Protein AF-A0AAW8CXZ6-F1 (afdb_monomer_lite)

Organism: NCBI:txid436515

Secondary structure (DSSP, 8-state):
---EEEPPPEEETTEEEEEEEEEETTEEEEEEEEEEEETTSSS-EEEEEEEEEPSS-BSSHHHHHHHHHHHHHHHHHTT-S---

Radius of gyration: 13.54 Å; chains: 1; bounding box: 32×29×33 Å

pLDDT: mean 83.76, std 12.69, range [43.47, 96.06]

Sequence (84 aa):
MTEVEIGPCFRWGDHCVVVTAARRGDGWWAWAEFMQDTEHSERPTLVPVYRHKVPDTFSTMLAAFEAAREYALRTVTAGMVAVH

Foldseek 3Di:
DKDKDKDDWDDDPQWTWIKMWIDDPQWIWIKIWTWGFDPPDPDTDTDTDDMDTQPDTHNDPVVRRVSNVVVVVCCVVVVVPPPD

Structure (mmCIF, N/CA/C/O backbone):
data_AF-A0AAW8CXZ6-F1
#
_entry.id   AF-A0AAW8CXZ6-F1
#
loop_
_atom_site.group_PDB
_atom_site.id
_atom_site.type_symbol
_atom_site.label_atom_id
_atom_site.label_alt_id
_atom_site.label_comp_id
_atom_site.label_asym_id
_atom_site.label_entity_id
_atom_site.label_seq_id
_atom_site.pdbx_PDB_ins_code
_atom_site.Cartn_x
_atom_site.Cartn_y
_atom_site.Cartn_z
_atom_site.occupancy
_atom_site.B_iso_or_equiv
_atom_site.auth_seq_id
_atom_site.auth_comp_id
_atom_site.auth_asym_id
_atom_site.auth_atom_id
_atom_site.pdbx_PDB_model_num
ATOM 1 N N . MET A 1 1 ? -13.422 15.700 9.809 1.00 56.88 1 MET A N 1
ATOM 2 C CA . MET A 1 1 ? -12.025 15.993 9.428 1.00 56.88 1 MET A CA 1
ATOM 3 C C . MET A 1 1 ? -11.308 14.659 9.319 1.00 56.88 1 MET A C 1
ATOM 5 O O . MET A 1 1 ? -11.469 13.854 10.226 1.00 56.88 1 MET A O 1
ATOM 9 N N . THR A 1 2 ? -10.649 14.379 8.198 1.00 74.44 2 THR A N 1
ATOM 10 C CA . THR A 1 2 ? -9.931 13.112 7.975 1.00 74.44 2 THR A CA 1
ATOM 11 C C . THR A 1 2 ? -8.469 13.347 8.326 1.00 74.44 2 THR A C 1
ATOM 13 O O . THR A 1 2 ? -7.844 14.207 7.715 1.00 74.44 2 THR A O 1
ATOM 16 N N . GLU A 1 3 ? -7.949 12.623 9.310 1.00 87.19 3 GLU A N 1
ATOM 17 C CA . GLU A 1 3 ? -6.520 12.621 9.636 1.00 87.19 3 GLU A CA 1
ATOM 18 C C . GLU A 1 3 ? -5.802 11.704 8.645 1.00 87.19 3 GLU A C 1
ATOM 20 O O . GLU A 1 3 ? -6.280 10.598 8.377 1.00 87.19 3 GLU A O 1
ATOM 25 N N . VAL A 1 4 ? -4.713 12.183 8.048 1.00 85.94 4 VAL A N 1
ATOM 26 C CA . VAL A 1 4 ? -3.922 11.438 7.064 1.00 85.94 4 VAL A CA 1
ATOM 27 C C . VAL A 1 4 ? -2.469 11.518 7.479 1.00 85.94 4 VAL A C 1
ATOM 29 O O . VAL A 1 4 ? -1.928 12.609 7.622 1.00 85.94 4 VAL A O 1
ATOM 32 N N . GLU A 1 5 ? -1.855 10.356 7.621 1.00 88.44 5 GLU A N 1
ATOM 33 C CA . GLU A 1 5 ? -0.481 10.192 8.060 1.00 88.44 5 GLU A CA 1
ATOM 34 C C . GLU A 1 5 ? 0.299 9.474 6.964 1.00 88.44 5 GLU A C 1
ATOM 36 O O . GLU A 1 5 ? -0.111 8.423 6.455 1.00 88.44 5 GLU A O 1
ATOM 41 N N . ILE A 1 6 ? 1.415 10.075 6.563 1.00 86.00 6 ILE A N 1
ATOM 42 C CA . ILE A 1 6 ? 2.270 9.575 5.487 1.00 86.00 6 ILE A CA 1
ATOM 43 C C . ILE A 1 6 ? 3.482 8.917 6.136 1.00 86.00 6 ILE A C 1
ATOM 45 O O . ILE A 1 6 ? 4.272 9.567 6.818 1.00 86.00 6 ILE A O 1
ATOM 49 N N . GLY A 1 7 ? 3.609 7.610 5.935 1.00 80.38 7 GLY A N 1
ATOM 50 C CA . GLY A 1 7 ? 4.741 6.837 6.413 1.00 80.38 7 GLY A CA 1
ATOM 51 C C . GLY A 1 7 ? 5.995 7.055 5.560 1.00 80.38 7 GLY A C 1
ATOM 52 O O . GLY A 1 7 ? 5.940 7.667 4.490 1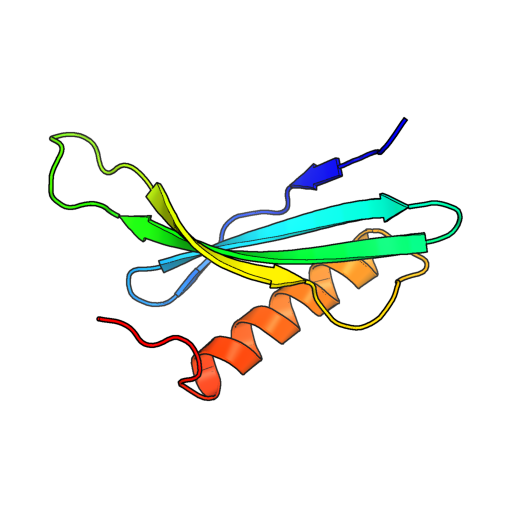.00 80.38 7 GLY A O 1
ATOM 53 N N . PRO A 1 8 ? 7.148 6.540 6.013 1.00 76.81 8 PRO A N 1
ATOM 54 C CA . PRO A 1 8 ? 8.405 6.681 5.290 1.00 76.81 8 PRO A CA 1
ATOM 55 C C . PRO A 1 8 ? 8.344 5.999 3.918 1.00 76.81 8 PRO A C 1
ATOM 57 O O . PRO A 1 8 ? 7.795 4.903 3.784 1.00 76.81 8 PRO A O 1
ATOM 60 N N . CYS A 1 9 ? 8.969 6.623 2.915 1.00 81.94 9 CYS A N 1
ATOM 61 C CA . CYS A 1 9 ? 9.259 5.939 1.659 1.00 81.94 9 CYS A CA 1
ATOM 62 C C . CYS A 1 9 ? 10.342 4.880 1.882 1.00 81.94 9 CYS A C 1
ATOM 64 O O . CYS A 1 9 ? 11.369 5.155 2.507 1.00 81.94 9 CYS A O 1
ATOM 66 N N . PHE A 1 10 ? 10.152 3.693 1.311 1.00 85.62 10 PHE A N 1
ATOM 67 C CA . PHE A 1 10 ? 11.213 2.699 1.168 1.00 85.62 10 PHE A CA 1
ATOM 68 C C . PHE A 1 10 ? 11.425 2.337 -0.304 1.00 85.62 10 PHE A C 1
ATOM 70 O O . PHE A 1 10 ? 10.489 2.346 -1.102 1.00 85.62 10 PHE A O 1
ATOM 77 N N . ARG A 1 11 ? 12.675 2.041 -0.680 1.00 84.75 11 ARG A N 1
ATOM 78 C CA . ARG A 1 11 ? 13.039 1.715 -2.067 1.00 84.75 11 ARG A CA 1
ATOM 79 C C . ARG A 1 11 ? 12.858 0.227 -2.353 1.00 84.75 11 ARG A C 1
ATOM 81 O O . ARG A 1 11 ? 13.237 -0.613 -1.537 1.00 84.75 11 ARG A O 1
ATOM 88 N N . TRP A 1 12 ? 12.327 -0.079 -3.533 1.00 78.25 12 TRP A N 1
ATOM 89 C CA . TRP A 1 12 ? 12.285 -1.422 -4.101 1.00 78.25 12 TRP A CA 1
ATOM 90 C C . TRP A 1 12 ? 12.506 -1.369 -5.618 1.00 78.25 12 TRP A C 1
ATOM 92 O O . TRP A 1 12 ? 11.646 -0.887 -6.358 1.00 78.25 12 TRP A O 1
ATOM 102 N N . GLY A 1 13 ? 13.652 -1.870 -6.089 1.00 78.31 13 GLY A N 1
ATOM 103 C CA . GLY A 1 13 ? 14.081 -1.659 -7.477 1.00 78.31 13 GLY A CA 1
ATOM 104 C C . GLY A 1 13 ? 14.100 -0.164 -7.810 1.00 78.31 13 GLY A C 1
ATOM 105 O O . GLY A 1 13 ? 14.577 0.641 -7.007 1.00 78.31 13 GLY A O 1
ATOM 106 N N . ASP A 1 14 ? 13.485 0.203 -8.933 1.00 77.12 14 ASP A N 1
ATOM 107 C CA . ASP A 1 14 ? 13.364 1.601 -9.379 1.00 77.12 14 ASP A CA 1
ATOM 108 C C . ASP A 1 14 ? 12.166 2.345 -8.765 1.00 77.12 14 ASP A C 1
ATOM 110 O O . ASP A 1 14 ? 11.862 3.477 -9.137 1.00 77.12 14 ASP A O 1
ATOM 114 N N . HIS A 1 15 ? 11.480 1.726 -7.797 1.00 79.50 15 HIS A N 1
ATOM 115 C CA . HIS A 1 15 ? 10.311 2.312 -7.152 1.00 79.50 15 HIS A CA 1
ATOM 116 C C . HIS A 1 15 ? 10.636 2.848 -5.754 1.00 79.50 15 HIS A C 1
ATOM 118 O O . HIS A 1 15 ? 11.329 2.216 -4.954 1.00 79.50 15 HIS A O 1
ATOM 124 N N . CYS A 1 16 ? 10.060 3.999 -5.422 1.00 88.12 16 CYS A N 1
ATOM 125 C CA . CYS A 1 16 ? 9.835 4.458 -4.055 1.00 88.12 16 CYS A CA 1
ATOM 126 C C . CYS A 1 16 ? 8.412 4.076 -3.647 1.00 88.12 16 CYS A C 1
ATOM 128 O O . CYS A 1 16 ? 7.447 4.501 -4.278 1.00 88.12 16 CYS A O 1
ATOM 130 N N . VAL A 1 17 ? 8.273 3.278 -2.594 1.00 89.69 17 VAL A N 1
ATOM 131 C CA . VAL A 1 17 ? 6.971 2.885 -2.057 1.00 89.69 17 VAL A CA 1
ATOM 132 C C . VAL A 1 17 ? 6.644 3.750 -0.855 1.00 89.69 17 VAL A C 1
ATOM 134 O O . VAL A 1 17 ? 7.374 3.737 0.135 1.00 89.69 17 VAL A O 1
ATOM 137 N N . VAL A 1 18 ? 5.528 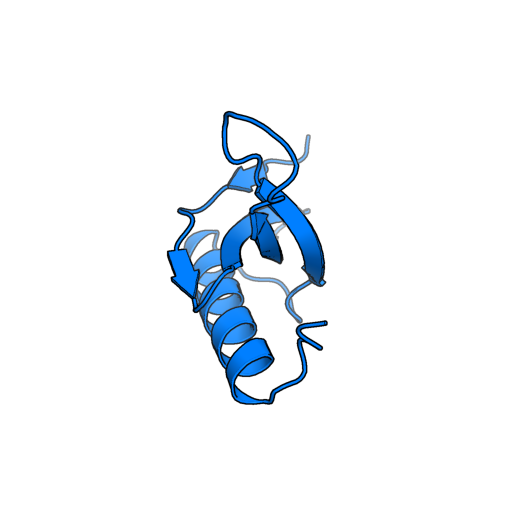4.466 -0.924 1.00 92.50 18 VAL A N 1
ATOM 138 C CA . VAL A 1 18 ? 4.973 5.264 0.168 1.00 92.50 18 VAL A CA 1
ATOM 139 C C . VAL A 1 18 ? 3.761 4.544 0.731 1.00 92.50 18 VAL A C 1
ATOM 141 O O . VAL A 1 18 ? 2.858 4.138 0.002 1.00 92.50 18 VAL A O 1
ATOM 144 N N . VAL A 1 19 ? 3.730 4.393 2.051 1.00 92.88 19 VAL A N 1
ATOM 145 C CA . VAL A 1 19 ? 2.556 3.880 2.758 1.00 92.88 19 VAL A CA 1
ATOM 146 C C . VAL A 1 19 ? 1.826 5.029 3.428 1.00 92.88 19 VAL A C 1
ATOM 148 O O . VAL A 1 19 ? 2.440 5.929 3.995 1.00 92.88 19 VAL A O 1
ATOM 151 N N . THR A 1 20 ? 0.503 5.019 3.365 1.00 94.44 20 THR A N 1
ATOM 152 C CA . THR A 1 20 ? -0.329 6.075 3.952 1.00 94.44 20 THR A CA 1
ATOM 153 C C . THR A 1 20 ? -1.385 5.446 4.834 1.00 94.44 20 THR A C 1
ATOM 155 O O . THR A 1 20 ? -2.001 4.461 4.430 1.00 94.44 20 THR A O 1
ATOM 158 N N . ALA A 1 21 ? -1.637 6.033 5.998 1.00 94.31 21 ALA A N 1
ATOM 159 C CA . ALA A 1 21 ? -2.761 5.697 6.856 1.00 94.31 21 ALA A CA 1
ATOM 160 C C . ALA A 1 21 ? -3.735 6.882 6.894 1.00 94.31 21 ALA A C 1
ATOM 162 O O . ALA A 1 21 ? -3.318 8.034 6.951 1.00 94.31 21 ALA A O 1
ATOM 163 N N . ALA A 1 22 ? -5.040 6.625 6.854 1.00 94.00 22 ALA A N 1
ATOM 164 C CA . ALA A 1 22 ? -6.051 7.665 7.023 1.00 94.00 22 ALA A CA 1
ATOM 165 C C . ALA A 1 22 ? -7.117 7.236 8.028 1.00 94.00 22 ALA A C 1
ATOM 167 O O . ALA A 1 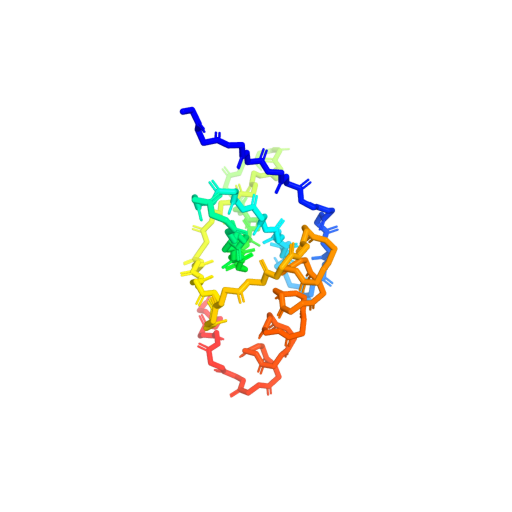22 ? -7.696 6.152 7.904 1.00 94.00 22 ALA A O 1
ATOM 168 N N . ARG A 1 23 ? -7.421 8.101 8.996 1.00 93.56 23 ARG A N 1
ATOM 169 C CA . ARG A 1 23 ? -8.476 7.876 9.985 1.00 93.56 23 ARG A CA 1
ATOM 170 C C . ARG A 1 23 ? -9.846 8.047 9.334 1.00 93.56 23 ARG A C 1
ATOM 172 O O . ARG A 1 23 ? -10.166 9.103 8.785 1.00 93.56 23 ARG A O 1
ATOM 179 N N . ARG A 1 24 ? -10.682 7.016 9.415 1.00 89.81 24 ARG A N 1
ATOM 180 C CA . ARG A 1 24 ? -12.055 6.984 8.892 1.00 89.81 24 ARG A CA 1
ATOM 181 C C . ARG A 1 24 ? -12.965 6.389 9.965 1.00 89.81 24 ARG A C 1
ATOM 183 O O . ARG A 1 24 ? -12.958 5.184 10.181 1.00 89.81 24 ARG A O 1
ATOM 190 N N . GLY A 1 25 ? -13.754 7.240 10.623 1.00 89.00 25 GLY A N 1
ATOM 191 C CA . GLY A 1 25 ? -14.618 6.815 11.727 1.00 89.00 25 GLY A CA 1
ATOM 192 C C . GLY A 1 25 ? -13.804 6.323 12.927 1.00 89.00 25 GLY A C 1
ATOM 193 O O . GLY A 1 25 ? -12.905 7.016 13.403 1.00 89.00 25 GLY A O 1
ATOM 194 N N . ASP A 1 26 ? -14.118 5.123 13.401 1.00 90.94 26 ASP A N 1
ATOM 195 C CA . ASP A 1 26 ? -13.426 4.430 14.491 1.00 90.94 26 ASP A CA 1
ATOM 196 C C . ASP A 1 26 ? -12.187 3.639 14.032 1.00 90.94 26 ASP A C 1
ATOM 198 O O . ASP A 1 26 ? -11.429 3.142 14.872 1.00 90.94 26 ASP A O 1
ATOM 202 N N . GLY A 1 27 ? -11.917 3.598 12.724 1.00 94.12 27 GLY A N 1
ATOM 203 C CA . GLY A 1 27 ? -10.840 2.819 12.125 1.00 94.12 27 GLY A CA 1
ATOM 204 C C . GLY A 1 27 ? -9.804 3.623 11.338 1.00 94.12 27 GLY A C 1
ATOM 205 O O . GLY A 1 27 ? -9.933 4.823 11.085 1.00 94.12 27 GLY A O 1
ATOM 206 N N . TRP A 1 28 ? -8.745 2.925 10.946 1.00 96.06 28 TRP A N 1
ATOM 207 C CA . TRP A 1 28 ? -7.673 3.392 10.076 1.00 96.06 28 TRP A CA 1
ATOM 208 C C . TRP A 1 28 ? -7.699 2.611 8.774 1.00 96.06 28 TRP A C 1
ATOM 210 O O . TRP A 1 28 ? -7.770 1.385 8.767 1.00 96.06 28 TRP A O 1
ATOM 220 N N . TRP A 1 29 ? -7.663 3.321 7.659 1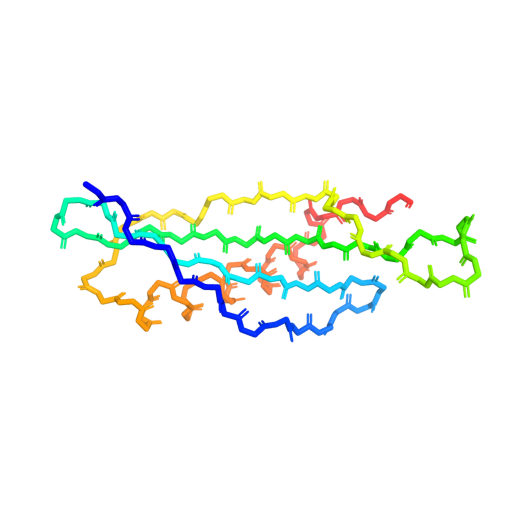.00 95.69 29 TRP A N 1
ATOM 221 C CA . TRP A 1 29 ? -7.488 2.738 6.335 1.00 95.69 29 TRP A CA 1
ATOM 222 C C . TRP A 1 29 ? -6.044 2.916 5.912 1.00 95.69 29 TRP A C 1
ATOM 224 O O . TRP A 1 29 ? -5.412 3.886 6.327 1.00 95.69 29 TRP A O 1
ATOM 234 N N . ALA A 1 30 ? -5.543 2.020 5.069 1.00 95.44 30 ALA A N 1
ATOM 235 C CA . ALA A 1 30 ? -4.169 2.084 4.605 1.00 95.44 30 ALA A CA 1
ATOM 236 C C . ALA A 1 30 ? -4.068 2.000 3.078 1.00 95.44 30 ALA A C 1
ATOM 238 O O . ALA A 1 30 ? -4.914 1.393 2.414 1.00 95.44 30 ALA A O 1
ATOM 239 N N . TRP A 1 31 ? -3.026 2.611 2.523 1.00 94.94 31 TRP A N 1
ATOM 240 C CA . TRP A 1 31 ? -2.681 2.552 1.106 1.00 94.94 31 TRP A CA 1
ATOM 241 C C . TRP A 1 31 ? -1.198 2.256 0.933 1.00 94.94 31 TRP A C 1
ATOM 243 O O . TRP A 1 31 ? -0.378 2.701 1.734 1.00 94.94 31 TRP A O 1
ATOM 253 N N . ALA A 1 32 ? -0.880 1.551 -0.148 1.00 93.19 32 ALA A N 1
ATOM 254 C CA . ALA A 1 32 ? 0.464 1.425 -0.691 1.00 93.19 32 ALA A CA 1
ATOM 255 C C . ALA A 1 32 ? 0.509 2.135 -2.049 1.00 93.19 32 ALA A C 1
ATOM 257 O O . ALA A 1 32 ? -0.266 1.799 -2.950 1.00 93.19 32 ALA A O 1
ATOM 258 N N . GLU A 1 33 ? 1.383 3.125 -2.181 1.00 93.06 33 GLU A N 1
ATOM 259 C CA . GLU A 1 33 ? 1.607 3.898 -3.400 1.00 93.06 33 GLU A CA 1
ATOM 260 C C . GLU A 1 33 ? 3.027 3.648 -3.911 1.00 93.06 33 GLU A C 1
ATOM 262 O O . GLU A 1 33 ? 3.999 3.788 -3.175 1.00 93.06 33 GLU A O 1
ATOM 267 N N . PHE A 1 34 ? 3.138 3.241 -5.168 1.00 89.94 34 PHE A N 1
ATOM 268 C CA . PHE A 1 34 ? 4.381 2.946 -5.863 1.00 89.94 34 PHE A CA 1
ATOM 269 C C . PHE A 1 34 ? 4.697 4.117 -6.776 1.00 89.94 34 PHE A C 1
ATOM 271 O O . PHE A 1 34 ? 3.932 4.408 -7.697 1.00 89.94 34 PHE A O 1
ATOM 278 N N . MET A 1 35 ? 5.815 4.780 -6.520 1.00 88.81 35 MET A N 1
ATOM 279 C CA . MET A 1 35 ? 6.296 5.908 -7.301 1.00 88.81 35 MET A CA 1
ATOM 280 C C . MET A 1 35 ? 7.565 5.523 -8.052 1.00 88.81 35 MET A C 1
ATOM 282 O O . MET A 1 35 ? 8.391 4.803 -7.499 1.00 88.81 35 MET A O 1
ATOM 286 N N . GLN A 1 36 ? 7.743 6.013 -9.272 1.00 86.62 36 GLN A N 1
ATOM 287 C CA . GLN A 1 36 ? 8.961 5.826 -10.067 1.00 86.62 36 GLN A CA 1
ATOM 288 C C . GLN A 1 36 ? 9.632 7.166 -10.343 1.00 86.62 36 GLN A C 1
ATOM 290 O O . GLN A 1 36 ? 8.968 8.203 -10.395 1.00 86.62 36 GLN A O 1
ATOM 295 N N . ASP A 1 37 ? 10.946 7.131 -10.533 1.00 82.31 37 ASP A N 1
ATOM 296 C CA . ASP A 1 37 ? 11.709 8.279 -11.006 1.00 82.31 37 ASP A CA 1
ATOM 297 C C . ASP A 1 37 ? 11.433 8.500 -12.501 1.00 82.31 37 ASP A C 1
ATOM 299 O O . ASP A 1 37 ? 11.609 7.596 -13.315 1.00 82.31 37 ASP A O 1
ATOM 303 N N . THR A 1 38 ? 11.018 9.705 -12.894 1.00 73.00 38 THR A N 1
ATOM 304 C CA . THR A 1 38 ? 10.956 10.052 -14.319 1.00 73.00 38 THR A CA 1
ATOM 305 C C . THR A 1 38 ? 12.328 10.501 -14.803 1.00 73.00 38 THR A C 1
ATOM 307 O O . THR A 1 38 ? 12.854 11.500 -14.313 1.00 73.00 38 THR A O 1
ATOM 310 N N . GLU A 1 39 ? 12.869 9.841 -15.827 1.00 65.25 39 GLU A N 1
ATOM 311 C CA . GLU A 1 39 ? 14.170 10.180 -16.435 1.00 65.25 39 GLU A CA 1
ATOM 312 C C . GLU A 1 39 ? 14.189 11.542 -17.164 1.00 65.25 39 GLU A C 1
ATOM 314 O O . GLU A 1 39 ? 15.212 11.964 -17.692 1.00 65.25 39 GLU A O 1
ATOM 319 N N . HIS A 1 40 ? 13.052 12.238 -17.239 1.00 59.34 40 HIS A N 1
ATOM 320 C CA . HIS A 1 40 ? 12.846 13.388 -18.126 1.00 59.34 40 HIS A CA 1
ATOM 321 C C . HIS A 1 40 ? 13.193 14.751 -17.505 1.00 59.34 40 HIS A C 1
ATOM 323 O O . HIS A 1 40 ? 12.939 15.786 -18.122 1.00 59.34 40 HIS A O 1
ATOM 329 N N . SER A 1 41 ? 13.773 14.793 -16.303 1.00 51.59 41 SER A N 1
ATOM 330 C CA . SER A 1 41 ? 14.156 16.052 -15.661 1.00 51.59 41 SER A CA 1
ATOM 331 C C . SER A 1 41 ? 15.519 15.975 -14.981 1.00 51.59 41 SER A C 1
ATOM 333 O O . SER A 1 41 ? 15.854 14.990 -14.335 1.00 51.59 41 SER A O 1
ATOM 335 N N . GLU A 1 42 ? 16.277 17.077 -15.049 1.00 59.88 42 GLU A N 1
ATOM 336 C CA . GLU A 1 42 ? 17.578 17.277 -14.376 1.00 59.88 42 GLU A CA 1
ATOM 337 C C . GLU A 1 42 ? 17.522 17.089 -12.846 1.00 59.88 42 GLU A C 1
ATOM 339 O O . GLU A 1 42 ? 18.546 17.053 -12.163 1.00 59.88 42 GLU A O 1
ATOM 344 N N . ARG A 1 43 ? 16.311 16.974 -12.294 1.00 62.53 43 ARG A N 1
ATOM 345 C CA . ARG A 1 43 ? 16.031 16.561 -10.924 1.00 62.53 43 ARG A CA 1
ATOM 346 C C . ARG A 1 43 ? 15.075 15.373 -10.985 1.00 62.53 43 ARG A C 1
ATOM 348 O O . ARG A 1 43 ? 13.999 15.546 -11.561 1.00 62.53 43 ARG A O 1
ATOM 355 N N . PRO A 1 44 ? 15.417 14.204 -10.422 1.00 65.31 44 PRO A N 1
ATOM 356 C CA . PRO A 1 44 ? 14.502 13.072 -10.400 1.00 65.31 44 PRO A CA 1
ATOM 357 C C . PRO A 1 44 ? 13.208 13.482 -9.691 1.00 65.31 44 PRO A C 1
ATOM 359 O O . PRO A 1 44 ? 13.228 13.944 -8.548 1.00 65.31 44 PRO A O 1
ATOM 362 N N . THR A 1 45 ? 12.094 13.383 -10.413 1.00 77.56 45 THR A N 1
ATOM 363 C CA . THR A 1 45 ? 10.754 13.606 -9.870 1.00 77.56 45 THR A CA 1
ATOM 364 C C . THR A 1 45 ? 10.105 12.246 -9.699 1.00 77.56 45 THR A C 1
ATOM 366 O O . THR A 1 45 ? 10.031 11.474 -10.653 1.00 77.56 45 THR A O 1
ATOM 369 N N . LEU A 1 46 ? 9.641 11.959 -8.483 1.00 82.00 46 LEU A N 1
ATOM 370 C CA . LEU A 1 46 ? 8.880 10.750 -8.204 1.00 82.00 46 LEU A CA 1
ATOM 371 C C . LEU A 1 46 ? 7.435 10.966 -8.648 1.00 82.00 46 LEU A C 1
ATOM 373 O O . LEU A 1 46 ? 6.757 11.862 -8.142 1.00 82.00 46 LEU A O 1
ATOM 377 N N . VAL A 1 47 ? 6.969 10.145 -9.584 1.00 84.81 47 VAL A N 1
ATOM 378 C CA . VAL A 1 47 ? 5.573 10.142 -10.029 1.00 84.81 47 VAL A CA 1
ATOM 379 C C . VAL A 1 47 ? 4.873 8.877 -9.550 1.00 84.81 47 VAL A C 1
ATOM 381 O O . VAL A 1 47 ? 5.462 7.798 -9.628 1.00 84.81 47 VAL A O 1
ATOM 384 N N . PRO A 1 48 ? 3.629 8.966 -9.053 1.00 85.31 48 PRO A N 1
ATOM 385 C CA . PRO A 1 48 ? 2.867 7.790 -8.667 1.00 85.31 48 PRO A CA 1
ATOM 386 C C . PRO A 1 48 ? 2.484 6.990 -9.913 1.00 85.31 48 PRO A C 1
ATOM 388 O O . PRO A 1 48 ? 1.855 7.509 -10.833 1.00 85.31 48 PRO A O 1
ATOM 391 N N . VAL A 1 49 ? 2.849 5.714 -9.922 1.00 86.31 49 VAL A N 1
ATOM 392 C CA . VAL A 1 49 ? 2.570 4.772 -11.015 1.00 86.31 49 VAL A CA 1
ATOM 393 C C . VAL A 1 49 ? 1.417 3.854 -10.640 1.00 86.31 49 VAL A C 1
ATOM 395 O O . VAL A 1 49 ? 0.557 3.557 -11.463 1.00 86.31 49 VAL A O 1
ATOM 398 N N . TYR A 1 50 ? 1.363 3.437 -9.374 1.00 85.12 50 TYR A N 1
ATOM 399 C CA . TYR A 1 50 ? 0.343 2.520 -8.882 1.00 85.12 50 TYR A CA 1
ATOM 400 C C . TYR A 1 50 ? -0.060 2.852 -7.453 1.00 85.12 50 TYR A C 1
ATOM 402 O O . TYR A 1 50 ? 0.786 3.143 -6.614 1.00 85.12 50 TYR A O 1
ATOM 410 N N . ARG A 1 51 ? -1.353 2.749 -7.138 1.00 90.12 51 ARG A N 1
ATOM 411 C CA . ARG A 1 51 ? -1.855 2.927 -5.772 1.00 90.12 51 ARG A CA 1
ATOM 412 C C . ARG A 1 51 ? -2.914 1.891 -5.446 1.00 90.12 51 ARG A C 1
ATOM 414 O O . ARG A 1 51 ? -3.927 1.794 -6.131 1.00 90.12 51 ARG A O 1
ATOM 421 N N . HIS A 1 52 ? -2.717 1.181 -4.342 1.00 91.00 52 HIS A N 1
ATOM 422 C CA . HIS A 1 52 ? -3.665 0.198 -3.836 1.00 91.00 52 HIS A CA 1
ATOM 423 C C . HIS A 1 52 ? -4.159 0.580 -2.452 1.00 91.00 52 HIS A C 1
ATOM 425 O O . HIS A 1 52 ? -3.375 0.929 -1.570 1.00 91.00 52 HIS A O 1
ATOM 431 N N . LYS A 1 53 ? -5.474 0.473 -2.251 1.00 92.75 53 LYS A N 1
ATOM 432 C CA . LYS A 1 53 ? -6.040 0.425 -0.906 1.00 92.75 53 LYS A CA 1
ATOM 433 C C . LYS A 1 53 ? -5.751 -0.961 -0.331 1.00 92.75 53 LYS A C 1
ATOM 435 O O . LYS A 1 53 ? -6.077 -1.965 -0.964 1.00 92.75 53 LYS A O 1
ATOM 440 N N . VAL A 1 54 ? -5.173 -1.006 0.861 1.00 93.56 54 VAL A N 1
ATOM 441 C CA . VAL A 1 54 ? -4.997 -2.255 1.605 1.00 93.56 54 VAL A CA 1
ATOM 442 C C . VAL A 1 54 ? -6.383 -2.759 2.021 1.00 93.56 54 VAL A C 1
ATOM 444 O O . VAL A 1 54 ? -7.212 -1.949 2.454 1.00 93.56 54 VAL A O 1
ATOM 447 N N . PRO A 1 55 ? -6.672 -4.062 1.868 1.00 88.69 55 PRO A N 1
ATOM 448 C CA . PRO A 1 55 ? -7.882 -4.657 2.415 1.00 88.69 55 PRO A CA 1
ATOM 449 C C . PRO A 1 55 ? -7.995 -4.395 3.922 1.00 88.69 55 PRO A C 1
ATOM 451 O O . PRO A 1 55 ? -6.992 -4.196 4.601 1.00 88.69 55 PRO A O 1
ATOM 454 N N . ASP A 1 56 ? -9.223 -4.413 4.428 1.00 93.69 56 ASP A N 1
ATOM 455 C CA . ASP A 1 56 ? -9.546 -4.240 5.847 1.00 93.69 56 ASP A CA 1
ATOM 456 C C . ASP A 1 56 ? -9.431 -2.809 6.402 1.00 93.69 56 ASP A C 1
ATOM 458 O O . ASP A 1 56 ? -9.224 -1.809 5.706 1.00 93.69 56 ASP A O 1
ATOM 462 N N . THR A 1 57 ? -9.751 -2.697 7.687 1.00 94.50 57 THR A N 1
ATOM 463 C CA . THR A 1 57 ? -9.702 -1.479 8.493 1.00 94.50 57 THR A CA 1
ATOM 464 C C . THR A 1 57 ? -9.036 -1.835 9.813 1.00 94.50 57 THR A C 1
ATOM 466 O O . THR A 1 57 ? -9.319 -2.882 10.390 1.00 94.50 57 THR A O 1
ATOM 469 N N . PHE A 1 58 ? -8.152 -0.967 10.290 1.00 95.62 58 PHE A N 1
ATOM 470 C CA . PHE A 1 58 ? -7.278 -1.243 11.424 1.00 95.62 58 PHE A CA 1
ATOM 471 C C . PHE A 1 58 ? -7.669 -0.397 12.631 1.00 95.62 58 PHE A C 1
ATOM 473 O O . PHE A 1 58 ? -8.081 0.755 12.501 1.00 95.62 58 PHE A O 1
ATOM 480 N N . SER A 1 59 ? -7.527 -0.952 13.831 1.00 94.94 59 SER A N 1
ATOM 481 C CA . SER A 1 59 ? -7.832 -0.237 15.074 1.00 94.94 59 SER A CA 1
ATOM 482 C C . SER A 1 59 ? -6.791 0.836 15.410 1.00 94.94 59 SER A C 1
ATOM 484 O O . SER A 1 59 ? -7.113 1.806 16.095 1.00 94.94 59 SER A O 1
ATOM 486 N N . THR A 1 60 ? -5.564 0.717 14.888 1.00 94.38 60 THR A N 1
ATOM 487 C CA . THR A 1 60 ? -4.461 1.659 15.126 1.00 94.38 60 THR A CA 1
ATOM 488 C C . THR A 1 60 ? -3.787 2.101 13.826 1.00 94.38 60 THR A C 1
ATOM 490 O O . THR A 1 60 ? -3.799 1.388 12.822 1.00 94.38 60 THR A O 1
ATOM 493 N N . MET A 1 61 ? -3.164 3.282 13.861 1.00 93.69 61 MET A N 1
ATOM 494 C CA . MET A 1 61 ? -2.365 3.809 12.751 1.00 93.69 61 MET A CA 1
ATOM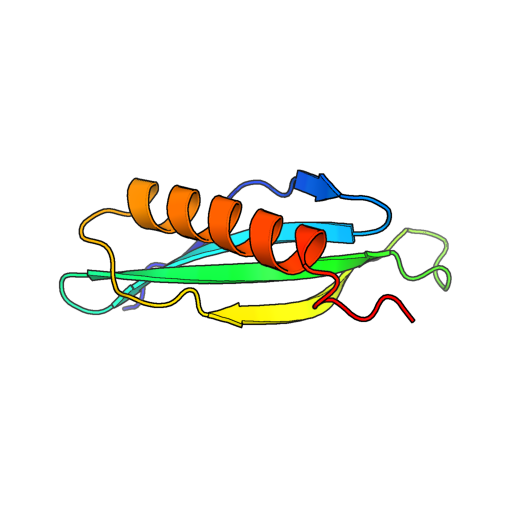 495 C C . MET A 1 61 ? -1.147 2.925 12.456 1.00 93.69 61 MET A C 1
ATOM 497 O O . MET A 1 61 ? -0.832 2.674 11.297 1.00 93.69 61 MET A O 1
ATOM 501 N N . LEU A 1 62 ? -0.479 2.425 13.501 1.00 93.88 62 LEU A N 1
ATOM 502 C CA . LEU A 1 62 ? 0.693 1.563 13.350 1.00 93.88 62 LEU A CA 1
ATOM 503 C C . LEU A 1 62 ? 0.341 0.269 12.604 1.00 93.88 62 LEU A C 1
ATOM 505 O O . LEU A 1 62 ? 1.009 -0.063 11.630 1.00 93.88 62 LEU A O 1
ATOM 509 N N . ALA A 1 63 ? -0.758 -0.393 12.986 1.00 94.88 63 ALA A N 1
ATOM 510 C CA . ALA A 1 63 ? -1.223 -1.598 12.302 1.00 94.88 63 ALA A CA 1
ATOM 511 C C . ALA A 1 63 ? -1.588 -1.323 10.833 1.00 94.88 63 ALA A C 1
ATOM 513 O O . ALA A 1 63 ? -1.308 -2.143 9.962 1.00 94.88 63 ALA A O 1
ATOM 514 N N . ALA A 1 64 ? -2.159 -0.149 10.537 1.00 94.75 64 ALA A N 1
ATOM 515 C CA . ALA A 1 64 ? -2.425 0.273 9.164 1.00 94.75 64 ALA A CA 1
ATOM 516 C C . ALA A 1 64 ? -1.129 0.411 8.342 1.00 94.75 64 ALA A C 1
ATOM 518 O O . ALA A 1 64 ? -1.069 -0.062 7.206 1.00 94.75 64 ALA A O 1
ATOM 519 N N . PHE A 1 65 ? -0.076 1.010 8.908 1.00 93.62 65 PHE A N 1
ATOM 520 C CA . PHE A 1 65 ? 1.215 1.127 8.226 1.00 93.62 65 PHE A CA 1
ATOM 521 C C . PHE A 1 65 ? 1.910 -0.217 8.018 1.00 93.62 65 PHE A C 1
ATOM 523 O O . PHE A 1 65 ? 2.418 -0.472 6.924 1.00 93.62 65 PHE A O 1
ATOM 530 N N . GLU A 1 66 ? 1.922 -1.079 9.032 1.00 93.38 66 GLU A N 1
ATOM 531 C CA . GLU A 1 66 ? 2.502 -2.421 8.934 1.00 93.38 66 GLU A CA 1
ATOM 532 C C . GLU A 1 66 ? 1.790 -3.240 7.853 1.00 93.38 66 GLU A C 1
ATOM 534 O O . GLU A 1 66 ? 2.442 -3.768 6.949 1.00 93.38 66 GLU A O 1
ATOM 539 N N . ALA A 1 67 ? 0.454 -3.231 7.849 1.00 94.25 67 ALA A N 1
ATOM 540 C CA . ALA A 1 67 ? -0.338 -3.917 6.835 1.00 94.25 67 ALA A CA 1
ATOM 541 C C . ALA A 1 67 ? -0.099 -3.362 5.423 1.00 94.25 67 ALA A C 1
ATOM 543 O O . ALA A 1 67 ? -0.001 -4.136 4.470 1.00 94.25 67 ALA A O 1
ATOM 544 N N . ALA A 1 68 ? 0.042 -2.041 5.262 1.00 93.44 68 ALA A N 1
ATOM 545 C CA . ALA A 1 68 ? 0.381 -1.435 3.974 1.00 93.44 68 ALA A CA 1
ATOM 546 C C . ALA A 1 68 ? 1.771 -1.819 3.483 1.00 93.44 68 ALA A C 1
ATOM 548 O O . ALA A 1 68 ? 1.937 -2.118 2.298 1.00 93.44 68 ALA A O 1
ATOM 549 N N . ARG A 1 69 ? 2.757 -1.870 4.380 1.00 91.12 69 ARG A N 1
ATOM 550 C CA . ARG A 1 69 ? 4.109 -2.319 4.045 1.00 91.12 69 ARG A CA 1
ATOM 551 C C . ARG A 1 69 ? 4.103 -3.779 3.598 1.00 91.12 69 ARG A C 1
ATOM 553 O O . ARG A 1 69 ? 4.660 -4.095 2.549 1.00 91.12 69 ARG A O 1
ATOM 560 N N . GLU A 1 70 ? 3.450 -4.663 4.345 1.00 92.06 70 GLU A N 1
ATOM 561 C CA . GLU A 1 70 ? 3.331 -6.081 3.983 1.00 92.06 70 GLU A CA 1
ATOM 562 C C . GLU A 1 70 ? 2.550 -6.290 2.685 1.00 92.06 70 GLU A C 1
ATOM 564 O O . GLU A 1 70 ? 2.912 -7.126 1.855 1.00 92.06 70 GLU A O 1
ATOM 569 N N . TYR A 1 71 ? 1.468 -5.536 2.491 1.00 91.94 71 TYR A N 1
ATOM 570 C CA . TYR A 1 71 ? 0.697 -5.557 1.254 1.00 91.94 71 TYR A CA 1
ATOM 571 C C . TYR A 1 71 ? 1.563 -5.141 0.064 1.00 91.94 71 TYR A C 1
ATOM 573 O O . TYR A 1 71 ? 1.577 -5.836 -0.953 1.00 91.94 71 TYR A O 1
ATOM 581 N N . ALA A 1 72 ? 2.327 -4.054 0.197 1.00 89.50 72 ALA A N 1
ATOM 582 C CA . ALA A 1 72 ? 3.220 -3.590 -0.853 1.00 89.50 72 ALA A CA 1
ATOM 583 C C . ALA A 1 72 ? 4.274 -4.647 -1.213 1.00 89.50 72 ALA A C 1
ATOM 585 O O . ALA A 1 72 ? 4.437 -4.975 -2.386 1.00 89.50 72 ALA A O 1
ATOM 586 N N . LEU A 1 73 ? 4.922 -5.246 -0.207 1.00 87.19 73 LEU A N 1
ATOM 587 C CA . LEU A 1 73 ? 5.920 -6.304 -0.402 1.00 87.19 73 LEU A CA 1
ATOM 588 C C . LEU A 1 73 ? 5.339 -7.520 -1.130 1.00 87.19 73 LEU A C 1
ATOM 590 O O . LEU A 1 73 ? 5.950 -8.024 -2.073 1.00 87.19 73 LEU A O 1
ATOM 594 N N . ARG A 1 74 ? 4.141 -7.972 -0.739 1.00 87.75 74 ARG A N 1
ATOM 595 C CA . ARG A 1 74 ? 3.445 -9.074 -1.422 1.00 87.75 74 ARG A CA 1
ATOM 596 C C . ARG A 1 74 ? 3.089 -8.720 -2.862 1.00 87.75 74 ARG A C 1
ATOM 598 O O . ARG A 1 74 ? 3.297 -9.544 -3.745 1.00 87.75 74 ARG A O 1
ATOM 605 N N . THR A 1 75 ? 2.595 -7.506 -3.100 1.00 84.69 75 THR A N 1
ATOM 606 C CA . THR A 1 75 ? 2.191 -7.035 -4.437 1.00 84.69 75 THR A CA 1
ATOM 607 C C . THR A 1 75 ? 3.367 -7.058 -5.405 1.00 84.69 75 THR A C 1
ATOM 609 O O . THR A 1 75 ? 3.232 -7.536 -6.531 1.00 84.69 75 THR A O 1
ATOM 612 N N . VAL A 1 76 ? 4.542 -6.623 -4.948 1.00 78.88 76 VAL A N 1
ATOM 613 C CA . VAL A 1 76 ? 5.742 -6.650 -5.785 1.00 78.88 76 VAL A CA 1
ATOM 614 C C . VAL A 1 76 ? 6.308 -8.059 -5.940 1.00 78.88 76 VAL A C 1
ATOM 616 O O . VAL A 1 76 ? 6.632 -8.461 -7.052 1.00 78.88 76 VAL A O 1
ATOM 619 N N . THR A 1 77 ? 6.381 -8.839 -4.857 1.00 78.56 77 THR A N 1
ATOM 620 C CA . THR A 1 77 ? 6.900 -10.222 -4.904 1.00 78.56 77 THR A CA 1
ATOM 621 C C . THR A 1 77 ? 6.069 -11.110 -5.833 1.00 78.56 77 THR A C 1
ATOM 623 O O . THR A 1 77 ? 6.608 -11.980 -6.508 1.00 78.56 77 THR A O 1
ATOM 626 N N . ALA A 1 78 ? 4.759 -10.874 -5.903 1.00 80.56 78 ALA A N 1
ATOM 627 C CA . ALA A 1 78 ? 3.852 -11.589 -6.793 1.00 80.56 78 ALA A CA 1
ATOM 628 C C . ALA A 1 78 ? 3.941 -11.145 -8.267 1.00 80.56 78 ALA A C 1
ATOM 630 O O . ALA A 1 78 ? 3.203 -11.675 -9.093 1.00 80.56 78 ALA A O 1
ATOM 631 N N . GLY A 1 79 ? 4.784 -10.160 -8.607 1.00 68.25 79 GLY A N 1
ATOM 632 C CA . GLY A 1 79 ? 4.879 -9.613 -9.964 1.00 68.25 79 GLY A CA 1
ATOM 633 C C . GLY A 1 79 ? 3.607 -8.896 -10.428 1.00 68.25 79 GLY A C 1
ATOM 634 O O . GLY A 1 79 ? 3.411 -8.706 -11.623 1.00 68.25 79 GLY A O 1
ATOM 635 N N . MET A 1 80 ? 2.724 -8.512 -9.498 1.00 64.38 80 MET A N 1
ATOM 636 C CA . MET A 1 80 ? 1.453 -7.848 -9.819 1.00 64.3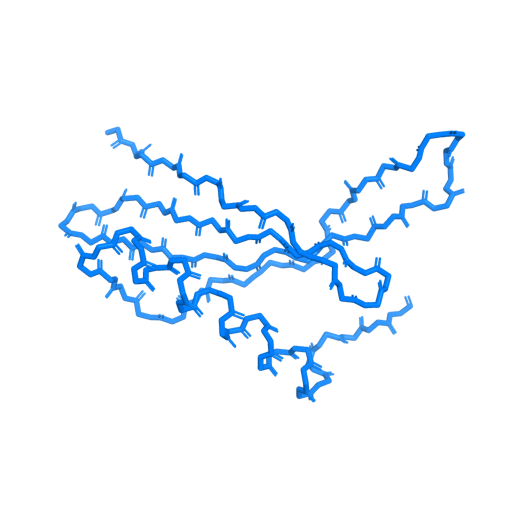8 80 MET A CA 1
ATOM 637 C C . MET A 1 80 ? 1.626 -6.359 -10.144 1.00 64.38 80 MET A C 1
ATOM 639 O O . MET A 1 80 ? 0.682 -5.720 -10.601 1.00 64.38 80 MET A O 1
ATOM 643 N N . VAL A 1 81 ? 2.824 -5.809 -9.929 1.00 59.31 81 VAL A N 1
ATOM 644 C CA . VAL A 1 81 ? 3.219 -4.509 -10.474 1.00 59.31 81 VAL A CA 1
ATOM 645 C C . VAL A 1 81 ? 3.870 -4.777 -11.826 1.00 59.31 81 VAL A C 1
ATOM 647 O O . VAL A 1 81 ? 5.007 -5.243 -11.881 1.00 59.31 81 VAL A O 1
ATOM 650 N N . ALA A 1 82 ? 3.139 -4.529 -12.914 1.00 51.22 82 ALA A N 1
ATOM 651 C CA . ALA A 1 82 ? 3.725 -4.531 -14.247 1.00 51.22 82 ALA A CA 1
ATOM 652 C C . ALA A 1 82 ? 4.705 -3.354 -14.331 1.00 51.22 82 ALA A C 1
ATOM 654 O O . ALA A 1 82 ? 4.299 -2.202 -14.471 1.00 51.22 82 ALA A O 1
ATOM 655 N N . VAL A 1 83 ? 5.993 -3.650 -14.166 1.00 46.75 83 VAL A N 1
ATOM 656 C CA . VAL A 1 83 ? 7.074 -2.712 -14.462 1.00 46.75 83 VAL A CA 1
ATOM 657 C C . VAL A 1 83 ? 7.179 -2.678 -15.983 1.00 46.75 83 VAL A C 1
ATOM 659 O O . VAL A 1 83 ? 7.619 -3.657 -16.587 1.00 46.75 83 VAL A O 1
ATOM 662 N N . HIS A 1 84 ? 6.656 -1.616 -16.588 1.00 43.47 84 HIS A N 1
ATOM 663 C CA . HIS A 1 84 ? 6.827 -1.331 -18.009 1.00 43.47 84 HIS A CA 1
ATOM 664 C C . HIS A 1 84 ? 8.062 -0.467 -18.221 1.00 43.47 84 HIS A C 1
ATOM 666 O O . HIS A 1 84 ? 8.256 0.458 -17.402 1.00 43.47 84 HIS A O 1
#